Protein AF-A0A1M7L8F3-F1 (afdb_monomer_lite)

Sequence (148 aa):
MEQETIFEDIPVSPLRRHEVLPLMAKIYAWASLALAIILIIGGMKMMLRNSGSIFTDVPLYLTVMVASITLVPATILLGMSVPVLLEMKYAVRIVLVIAVLYSVSAVVSFLFGMPPVAQLVFIAVYCPYWMKMRNLRYEWENEAVGRK

Organism: NCBI:txid1419482

Structure (mmCIF, N/CA/C/O backbone):
data_AF-A0A1M7L8F3-F1
#
_entry.id   AF-A0A1M7L8F3-F1
#
loop_
_atom_site.group_PDB
_atom_site.id
_atom_site.type_symbol
_atom_site.label_atom_id
_atom_site.label_alt_id
_atom_site.label_comp_id
_atom_site.label_asym_id
_atom_site.label_entity_id
_atom_site.label_seq_id
_atom_site.pdbx_PDB_ins_code
_atom_site.Cartn_x
_atom_site.Cartn_y
_atom_site.Cartn_z
_atom_site.occupancy
_atom_site.B_iso_or_equiv
_atom_site.auth_seq_id
_atom_site.auth_comp_id
_atom_site.auth_asym_id
_atom_site.auth_atom_id
_atom_site.pdbx_PDB_model_num
ATOM 1 N N . MET A 1 1 ? -40.438 0.026 0.649 1.00 36.62 1 MET A N 1
ATOM 2 C CA . MET A 1 1 ? -39.912 -0.180 2.012 1.00 36.62 1 MET A CA 1
ATOM 3 C C . MET A 1 1 ? -38.415 0.012 1.922 1.00 36.62 1 MET A C 1
ATOM 5 O O . MET A 1 1 ? -37.707 -0.909 1.539 1.00 36.62 1 MET A O 1
ATOM 9 N N . GLU A 1 2 ? -37.976 1.250 2.119 1.00 36.88 2 GLU A N 1
ATOM 10 C CA . GLU A 1 2 ? -36.561 1.604 2.169 1.00 36.88 2 GLU A CA 1
ATOM 11 C C . GLU A 1 2 ? -36.039 1.215 3.548 1.00 36.88 2 GLU A C 1
ATOM 13 O O . GLU A 1 2 ? -36.642 1.528 4.573 1.00 36.88 2 GLU A O 1
ATOM 18 N N . GLN A 1 3 ? -34.973 0.428 3.564 1.00 37.19 3 GLN A N 1
ATOM 19 C CA . GLN A 1 3 ? -34.335 -0.025 4.784 1.00 37.19 3 GLN A CA 1
ATOM 20 C C . GLN A 1 3 ? -33.450 1.129 5.264 1.00 37.19 3 GLN A C 1
ATOM 22 O O . GLN A 1 3 ? -32.322 1.270 4.798 1.00 37.19 3 GLN A O 1
ATOM 27 N N . GLU A 1 4 ? -33.991 1.988 6.132 1.00 38.44 4 GLU A N 1
ATOM 28 C CA . GLU A 1 4 ? -33.232 3.043 6.809 1.00 38.44 4 GLU A CA 1
ATOM 29 C C . GLU A 1 4 ? -32.016 2.407 7.490 1.00 38.44 4 GLU A C 1
ATOM 31 O O . GLU A 1 4 ? -32.112 1.655 8.467 1.00 38.44 4 GLU A O 1
ATOM 36 N N . THR A 1 5 ? -30.838 2.648 6.923 1.00 45.38 5 THR A N 1
ATOM 37 C CA . THR A 1 5 ? -29.590 2.203 7.515 1.00 45.38 5 THR A CA 1
ATOM 38 C C . THR A 1 5 ? -29.358 3.025 8.773 1.00 45.38 5 THR A C 1
ATOM 40 O O . THR A 1 5 ? -28.984 4.189 8.699 1.00 45.38 5 THR A O 1
ATOM 43 N N . ILE A 1 6 ? -29.508 2.373 9.924 1.00 42.00 6 ILE A N 1
ATOM 44 C CA . ILE A 1 6 ? -29.228 2.809 11.311 1.00 42.00 6 ILE A CA 1
ATOM 45 C C . ILE A 1 6 ? -27.778 3.327 11.533 1.00 42.00 6 ILE A C 1
ATOM 47 O O . ILE A 1 6 ? -27.306 3.455 12.659 1.00 42.00 6 ILE A O 1
ATOM 51 N N . PHE A 1 7 ? -27.029 3.578 10.458 1.00 45.78 7 PHE A N 1
ATOM 52 C CA . PHE A 1 7 ? -25.617 3.944 10.426 1.00 45.78 7 PHE A CA 1
ATOM 53 C C . PHE A 1 7 ? -25.367 5.422 10.081 1.00 45.78 7 PHE A C 1
ATOM 55 O O . PHE A 1 7 ? -24.200 5.827 10.037 1.00 45.78 7 PHE A O 1
ATOM 62 N N . GLU A 1 8 ? -26.409 6.224 9.833 1.00 43.16 8 GLU A N 1
ATOM 63 C CA . GLU A 1 8 ? -26.239 7.649 9.504 1.00 43.16 8 GLU A CA 1
ATOM 64 C C . GLU A 1 8 ? -26.204 8.584 10.726 1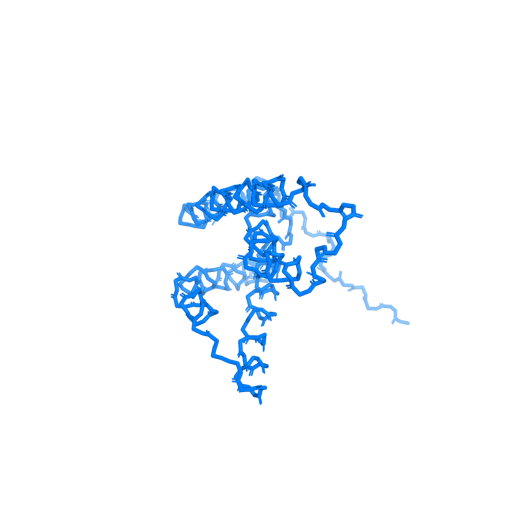.00 43.16 8 GLU A C 1
ATOM 66 O O . GLU A 1 8 ? -25.409 9.522 10.708 1.00 43.16 8 GLU A O 1
ATOM 71 N N . ASP A 1 9 ? -26.874 8.263 11.840 1.00 39.91 9 ASP A N 1
ATOM 72 C CA . ASP A 1 9 ? -27.134 9.253 12.908 1.00 39.91 9 ASP A CA 1
ATOM 73 C C . ASP A 1 9 ? -26.483 8.999 14.276 1.00 39.91 9 ASP A C 1
ATOM 75 O O . ASP A 1 9 ? -26.951 9.486 15.305 1.00 39.91 9 ASP A O 1
ATOM 79 N N . ILE A 1 10 ? -25.342 8.307 14.329 1.00 46.91 10 ILE A N 1
ATOM 80 C CA . ILE A 1 10 ? -24.470 8.431 15.508 1.00 46.91 10 ILE A CA 1
ATOM 81 C C . ILE A 1 10 ? -23.265 9.274 15.100 1.00 46.91 10 ILE A C 1
ATOM 83 O O . ILE A 1 10 ? -22.338 8.745 14.471 1.00 46.91 10 ILE A O 1
ATOM 87 N N . PRO A 1 11 ? -23.230 10.577 15.447 1.00 42.69 11 PRO A N 1
ATOM 88 C CA . PRO A 1 11 ? -22.033 11.381 15.301 1.00 42.69 11 PRO A CA 1
ATOM 89 C C . PRO A 1 11 ? -21.010 10.865 16.315 1.00 42.69 11 PRO A C 1
ATOM 91 O O . PRO A 1 11 ? -20.847 11.398 17.409 1.00 42.69 11 PRO A O 1
ATOM 94 N N . VAL A 1 12 ? -20.307 9.785 15.963 1.00 50.72 12 VAL A N 1
ATOM 95 C CA . VAL A 1 12 ? -19.070 9.399 16.637 1.00 50.72 12 VAL A CA 1
ATOM 96 C C . VAL A 1 12 ? -18.127 10.560 16.380 1.00 50.72 12 VAL A C 1
ATOM 98 O O . VAL A 1 12 ? -17.605 10.683 15.263 1.00 50.72 12 VAL A O 1
ATOM 101 N N . SER A 1 13 ? -18.021 11.442 17.374 1.00 45.78 13 SER A N 1
ATOM 102 C CA . SER A 1 13 ? -17.322 12.713 17.261 1.00 45.78 13 SER A CA 1
ATOM 103 C C . SER A 1 13 ? -15.936 12.479 16.650 1.00 45.78 13 SER A C 1
ATOM 105 O O . SER A 1 13 ? -15.247 11.527 17.034 1.00 45.78 13 SER A O 1
ATOM 107 N N . PRO A 1 14 ? -15.516 13.296 15.669 1.00 49.97 14 PRO A N 1
ATOM 108 C CA . PRO A 1 14 ? -14.212 13.142 15.023 1.00 49.97 14 PRO A CA 1
ATOM 109 C C . PRO A 1 14 ? -13.061 13.121 16.048 1.00 49.97 14 PRO A C 1
ATOM 111 O O . PRO A 1 14 ? -12.120 12.347 15.892 1.00 49.97 14 PRO A O 1
ATOM 114 N N . LEU A 1 15 ? -13.215 13.844 17.167 1.00 42.25 15 LEU A N 1
ATOM 115 C CA . LEU A 1 15 ? -12.297 13.852 18.312 1.00 42.25 15 LEU A CA 1
ATOM 116 C C . LEU A 1 15 ? -12.017 12.465 18.920 1.00 42.25 15 LEU A C 1
ATOM 118 O O . LEU A 1 15 ? -10.870 12.181 19.251 1.00 42.25 15 LEU A O 1
ATOM 122 N N . ARG A 1 16 ? -13.010 11.567 19.022 1.00 52.56 16 ARG A N 1
ATOM 123 C CA . ARG A 1 16 ? -12.794 10.230 19.613 1.00 52.56 16 ARG A CA 1
ATOM 124 C C . ARG A 1 16 ? -12.018 9.296 18.678 1.00 52.56 16 ARG A C 1
ATOM 126 O O . ARG A 1 16 ? -11.441 8.323 19.138 1.00 52.56 16 ARG A O 1
ATOM 133 N N . ARG A 1 17 ? -11.978 9.563 17.367 1.00 55.50 17 ARG A N 1
ATOM 134 C CA . ARG A 1 17 ? -11.237 8.726 16.399 1.00 55.50 17 ARG A CA 1
ATOM 135 C C . ARG A 1 17 ? -9.743 9.051 16.374 1.00 55.50 17 ARG A C 1
ATOM 137 O O . ARG A 1 17 ? -8.942 8.138 16.182 1.00 55.50 17 ARG A O 1
ATOM 144 N N . HIS A 1 18 ? -9.384 10.311 16.636 1.00 47.25 18 HIS A N 1
ATOM 145 C CA . HIS A 1 18 ? -7.999 10.792 16.722 1.00 47.25 18 HIS A CA 1
ATOM 146 C C . HIS A 1 18 ? -7.202 10.111 17.855 1.00 47.25 18 HIS A C 1
ATOM 148 O O . HIS A 1 18 ? -6.021 9.793 17.685 1.00 47.25 18 HIS A O 1
ATOM 154 N N . GLU A 1 19 ? -7.848 9.852 18.999 1.00 51.28 19 GLU A N 1
ATOM 155 C CA . GLU A 1 19 ? -7.224 9.219 20.174 1.00 51.28 19 GLU A CA 1
ATOM 156 C C . GLU A 1 19 ? -7.087 7.697 20.053 1.00 51.28 19 GLU A C 1
ATOM 158 O O . GLU A 1 19 ? -6.180 7.109 20.638 1.00 51.28 19 GLU A O 1
ATOM 163 N N . VAL A 1 20 ? -7.960 7.050 19.277 1.00 56.19 20 VAL A N 1
ATOM 164 C CA . VAL A 1 20 ? -8.018 5.580 19.215 1.00 56.19 20 VAL A CA 1
ATOM 165 C C . VAL A 1 20 ? -7.132 5.022 18.101 1.00 56.19 20 VAL A C 1
ATOM 167 O O . VAL A 1 20 ? -6.828 3.831 18.091 1.00 56.19 20 VAL A O 1
ATOM 170 N N . LEU A 1 21 ? -6.671 5.856 17.161 1.00 67.75 21 LEU A N 1
ATOM 171 C CA . LEU A 1 21 ? -5.816 5.387 16.076 1.00 67.75 21 LEU A CA 1
ATOM 172 C C . LEU A 1 21 ? -4.414 5.066 16.631 1.00 67.75 21 LEU A C 1
ATOM 174 O O . LEU A 1 21 ? -3.685 5.980 17.031 1.00 67.75 21 LEU A O 1
ATOM 178 N N . PRO A 1 22 ? -4.012 3.781 16.682 1.00 74.69 22 PRO A N 1
ATOM 179 C CA . PRO A 1 22 ? -2.837 3.369 17.433 1.00 74.69 22 PRO A CA 1
ATOM 180 C C . PRO A 1 22 ? -1.582 4.004 16.837 1.00 74.69 22 PRO A C 1
ATOM 182 O O . PRO A 1 22 ? -1.437 4.058 15.615 1.00 74.69 22 PRO A O 1
ATOM 185 N N . LEU A 1 23 ? -0.637 4.410 17.692 1.00 80.38 23 LEU A N 1
ATOM 186 C CA . LEU A 1 23 ? 0.641 5.017 17.285 1.00 80.38 23 LEU A CA 1
ATOM 187 C C . LEU A 1 23 ? 1.322 4.224 16.156 1.00 80.38 23 LEU A C 1
ATOM 189 O O . LEU A 1 23 ? 1.800 4.803 15.185 1.00 80.38 23 LEU A O 1
ATOM 193 N N . MET A 1 24 ? 1.284 2.889 16.234 1.00 76.00 24 MET A N 1
ATOM 194 C CA . MET A 1 24 ? 1.786 2.023 15.167 1.00 76.00 24 MET A CA 1
ATOM 195 C C . MET A 1 24 ? 1.141 2.300 13.807 1.00 76.00 24 MET A C 1
ATOM 197 O O . MET A 1 24 ? 1.860 2.407 12.823 1.00 76.00 24 MET A O 1
ATOM 201 N N . ALA A 1 25 ? -0.181 2.456 13.723 1.00 81.62 25 ALA A N 1
ATOM 202 C CA . ALA A 1 25 ? -0.837 2.727 12.447 1.00 81.62 25 ALA A CA 1
ATOM 203 C C . ALA A 1 25 ? -0.416 4.084 11.859 1.00 81.62 25 ALA A C 1
ATOM 205 O O . ALA A 1 25 ? -0.235 4.182 10.646 1.00 81.62 25 ALA A O 1
ATOM 206 N N . LYS A 1 26 ? -0.174 5.092 12.711 1.00 84.06 26 LYS A N 1
ATOM 207 C CA . LYS A 1 26 ? 0.381 6.389 12.288 1.00 84.06 26 LYS A CA 1
ATOM 208 C C . LYS A 1 26 ? 1.820 6.241 11.773 1.00 84.06 26 LYS A C 1
ATOM 210 O O . LYS A 1 26 ? 2.135 6.788 10.721 1.00 84.06 26 LYS A O 1
ATOM 215 N N . ILE A 1 27 ? 2.666 5.455 12.448 1.00 88.75 27 ILE A N 1
ATOM 216 C CA . ILE A 1 27 ? 4.044 5.165 12.002 1.00 88.75 27 ILE A CA 1
ATOM 217 C C . ILE A 1 27 ? 4.040 4.480 10.632 1.00 88.75 27 ILE A C 1
ATOM 219 O O . ILE A 1 27 ? 4.741 4.928 9.727 1.00 88.75 27 ILE A O 1
ATOM 223 N N . TYR A 1 28 ? 3.225 3.436 10.451 1.00 88.19 28 TYR A N 1
ATOM 224 C CA . TYR A 1 28 ? 3.099 2.748 9.163 1.00 88.19 28 TYR A CA 1
ATOM 225 C C . TYR A 1 28 ? 2.600 3.690 8.065 1.00 88.19 28 TYR A C 1
ATOM 227 O O . TYR A 1 28 ? 3.132 3.653 6.958 1.00 88.19 28 TYR A O 1
ATOM 235 N N . ALA A 1 29 ? 1.632 4.562 8.356 1.00 88.31 29 ALA A N 1
ATOM 236 C CA . ALA A 1 29 ? 1.128 5.527 7.383 1.00 88.31 29 ALA A CA 1
ATOM 237 C C . ALA A 1 29 ? 2.205 6.548 6.971 1.00 88.31 29 ALA A C 1
ATOM 239 O O . ALA A 1 29 ? 2.405 6.766 5.777 1.00 88.31 29 ALA A O 1
ATOM 240 N N . TRP A 1 30 ? 2.959 7.105 7.923 1.00 92.25 30 TRP A N 1
ATOM 241 C CA . TRP A 1 30 ? 4.081 8.004 7.628 1.00 92.25 30 TRP A CA 1
ATOM 242 C C . TRP A 1 30 ? 5.199 7.315 6.841 1.00 92.25 30 TRP A C 1
ATOM 244 O O . TRP A 1 30 ? 5.678 7.867 5.852 1.00 92.25 30 TRP A O 1
ATOM 254 N N . ALA A 1 31 ? 5.584 6.095 7.228 1.00 91.06 31 ALA A N 1
ATOM 255 C CA . ALA A 1 31 ? 6.589 5.313 6.510 1.00 91.06 31 ALA A CA 1
ATOM 256 C C . ALA A 1 31 ? 6.139 4.991 5.075 1.00 91.06 31 ALA A C 1
ATOM 258 O O . ALA A 1 31 ? 6.911 5.143 4.129 1.00 91.06 31 ALA A O 1
ATOM 259 N N . SER A 1 32 ? 4.867 4.618 4.903 1.00 90.56 32 SER A N 1
ATOM 260 C CA . SER A 1 32 ? 4.260 4.355 3.594 1.00 90.56 32 SER A CA 1
ATOM 261 C C . SER A 1 32 ? 4.235 5.605 2.720 1.00 90.56 32 SER A C 1
ATOM 263 O O . SER A 1 32 ? 4.544 5.530 1.535 1.00 90.56 32 SER A O 1
ATOM 265 N N . LEU A 1 33 ? 3.898 6.762 3.300 1.00 93.00 33 LEU A N 1
ATOM 266 C CA . LEU A 1 33 ? 3.908 8.047 2.606 1.00 93.00 33 LEU A CA 1
ATOM 267 C C . LEU A 1 33 ? 5.324 8.417 2.149 1.00 93.00 33 LEU A C 1
ATOM 269 O O . LEU A 1 33 ? 5.519 8.755 0.984 1.00 93.00 33 LEU A O 1
ATOM 273 N N . ALA A 1 34 ? 6.314 8.309 3.038 1.00 93.38 34 ALA A N 1
ATOM 274 C CA . ALA A 1 34 ? 7.710 8.583 2.708 1.00 93.38 34 ALA A CA 1
ATOM 275 C C . ALA A 1 34 ? 8.204 7.676 1.571 1.00 93.38 34 ALA A C 1
ATOM 277 O O . ALA A 1 34 ? 8.782 8.159 0.596 1.00 93.38 34 ALA A O 1
ATOM 278 N N . LEU A 1 35 ? 7.912 6.374 1.649 1.00 92.12 35 LEU A N 1
ATOM 279 C CA . LEU A 1 35 ? 8.267 5.420 0.603 1.00 92.12 35 LEU A CA 1
ATOM 280 C C . LEU A 1 35 ? 7.557 5.731 -0.723 1.00 92.12 35 LEU A C 1
ATOM 282 O O . LEU A 1 35 ? 8.194 5.698 -1.773 1.00 92.12 35 LEU A O 1
ATOM 286 N N . ALA A 1 36 ? 6.272 6.093 -0.693 1.00 92.62 36 ALA A N 1
ATOM 287 C CA . ALA A 1 36 ? 5.531 6.479 -1.891 1.00 92.62 36 ALA A CA 1
ATOM 288 C C . ALA A 1 36 ? 6.134 7.714 -2.571 1.00 92.62 36 ALA A C 1
ATOM 290 O O . ALA A 1 36 ? 6.290 7.726 -3.789 1.00 92.62 36 ALA A O 1
ATOM 291 N N . ILE A 1 37 ? 6.523 8.729 -1.794 1.00 93.25 37 ILE A N 1
ATOM 292 C CA . ILE A 1 37 ? 7.184 9.933 -2.313 1.00 93.25 37 ILE A CA 1
ATOM 293 C C . ILE A 1 37 ? 8.512 9.563 -2.982 1.00 93.25 37 ILE A C 1
ATOM 295 O O . ILE A 1 37 ? 8.779 10.010 -4.097 1.00 93.25 37 ILE A O 1
ATOM 299 N N . ILE A 1 38 ? 9.321 8.705 -2.349 1.00 92.81 38 ILE A N 1
ATOM 300 C CA . ILE A 1 38 ? 10.582 8.217 -2.928 1.00 92.81 38 ILE A CA 1
ATOM 301 C C . ILE A 1 38 ? 10.329 7.500 -4.259 1.00 92.81 38 ILE A C 1
ATOM 303 O O . ILE A 1 38 ? 11.024 7.770 -5.238 1.00 92.81 38 ILE A O 1
ATOM 307 N N . LEU A 1 39 ? 9.322 6.625 -4.320 1.00 90.38 39 LEU A N 1
ATOM 308 C CA . LEU A 1 39 ? 8.967 5.890 -5.535 1.00 90.38 39 LEU A CA 1
ATOM 309 C C . LEU A 1 39 ? 8.456 6.808 -6.649 1.00 90.38 39 LEU A C 1
ATOM 311 O O . LEU A 1 39 ? 8.842 6.621 -7.800 1.00 90.38 39 LEU A O 1
ATOM 315 N N . ILE A 1 40 ? 7.646 7.820 -6.327 1.00 90.06 40 ILE A N 1
ATOM 316 C CA . ILE A 1 40 ? 7.152 8.804 -7.304 1.00 90.06 40 ILE A CA 1
ATOM 317 C C . ILE A 1 40 ? 8.312 9.622 -7.860 1.00 90.06 40 ILE A C 1
ATOM 319 O O . ILE A 1 40 ? 8.462 9.721 -9.076 1.00 90.06 40 ILE A O 1
ATOM 323 N N . ILE A 1 41 ? 9.167 10.168 -6.991 1.00 90.81 41 ILE A N 1
ATOM 324 C CA . ILE A 1 41 ? 10.332 10.954 -7.415 1.00 90.81 41 ILE A CA 1
ATOM 325 C C . ILE A 1 41 ? 11.285 10.083 -8.243 1.00 90.81 41 ILE A C 1
ATOM 327 O O . ILE A 1 41 ? 11.776 10.523 -9.281 1.00 90.81 41 ILE A O 1
ATOM 331 N N . GLY A 1 42 ? 11.537 8.844 -7.812 1.00 87.25 42 GLY A N 1
ATOM 332 C CA . GLY A 1 42 ? 12.368 7.882 -8.535 1.00 87.25 42 GLY A CA 1
ATOM 333 C C . GLY A 1 42 ? 11.801 7.540 -9.914 1.00 87.25 42 GLY A C 1
ATOM 334 O O . GLY A 1 42 ? 12.519 7.634 -10.910 1.00 87.25 42 GLY A O 1
ATOM 335 N N . GLY A 1 43 ? 10.505 7.226 -9.987 1.00 85.19 43 GLY A N 1
ATOM 336 C CA . GLY A 1 43 ? 9.793 6.940 -11.232 1.00 85.19 43 GLY A CA 1
ATOM 337 C C . GLY A 1 43 ? 9.802 8.127 -12.192 1.00 85.19 43 GLY A C 1
ATOM 338 O O . GLY A 1 43 ? 10.188 7.974 -13.350 1.00 85.19 43 GLY A O 1
ATOM 339 N N . MET A 1 44 ? 9.492 9.332 -11.703 1.00 84.12 44 MET A N 1
ATOM 340 C CA . MET A 1 44 ? 9.559 10.561 -12.499 1.00 84.12 44 MET A CA 1
ATOM 341 C C . MET A 1 44 ? 10.971 10.826 -13.024 1.00 84.12 44 MET A C 1
ATOM 343 O O . MET A 1 44 ? 11.134 11.128 -14.203 1.00 84.12 44 MET A O 1
ATOM 347 N N . LYS A 1 45 ? 12.012 10.663 -12.195 1.00 85.31 45 LYS A N 1
ATOM 348 C CA . LYS A 1 45 ? 13.408 10.817 -12.635 1.00 85.31 45 LYS A CA 1
ATOM 349 C C . LYS A 1 45 ? 13.790 9.804 -13.712 1.00 85.31 45 LYS A C 1
ATOM 351 O O . LYS A 1 45 ? 14.478 10.174 -14.658 1.00 85.31 45 LYS A O 1
ATOM 356 N N . MET A 1 46 ? 13.356 8.548 -13.594 1.00 81.25 46 MET A N 1
ATOM 357 C CA . MET A 1 46 ? 13.597 7.535 -14.627 1.00 81.25 46 MET A CA 1
ATOM 358 C C . MET A 1 46 ? 12.883 7.881 -15.936 1.00 81.25 46 MET A C 1
ATOM 360 O O . MET A 1 46 ? 13.495 7.786 -16.998 1.00 81.25 46 MET A O 1
ATOM 364 N N . MET A 1 47 ? 11.630 8.337 -15.869 1.00 77.31 47 MET A N 1
ATOM 365 C CA . MET A 1 47 ? 10.877 8.773 -17.048 1.00 77.31 47 MET A CA 1
ATOM 366 C C . MET A 1 47 ? 11.521 9.989 -17.725 1.00 77.31 47 MET A C 1
ATOM 368 O O . MET A 1 47 ? 11.691 9.976 -18.938 1.00 77.31 47 MET A O 1
ATOM 372 N N . LEU A 1 48 ? 11.947 10.995 -16.955 1.00 78.69 48 LEU A N 1
ATOM 373 C CA . LEU A 1 48 ? 12.630 12.193 -17.464 1.00 78.69 48 LEU A CA 1
ATOM 374 C C . LEU A 1 48 ? 14.032 11.892 -18.014 1.00 78.69 48 LEU A C 1
ATOM 376 O O . LEU A 1 48 ? 14.449 12.450 -19.020 1.00 78.69 48 LEU A O 1
ATOM 380 N N . ARG A 1 49 ? 14.791 10.981 -17.398 1.00 77.62 49 ARG A N 1
ATOM 381 C CA . ARG A 1 49 ? 16.098 10.577 -17.940 1.00 77.62 49 ARG A CA 1
ATOM 382 C C . ARG A 1 49 ? 15.951 9.897 -19.299 1.00 77.62 49 ARG A C 1
ATOM 384 O O . ARG A 1 49 ? 16.756 10.130 -20.194 1.00 77.62 49 ARG A O 1
ATOM 391 N N . ASN A 1 50 ? 14.909 9.090 -19.447 1.00 69.81 50 ASN A N 1
ATOM 392 C CA . ASN A 1 50 ? 1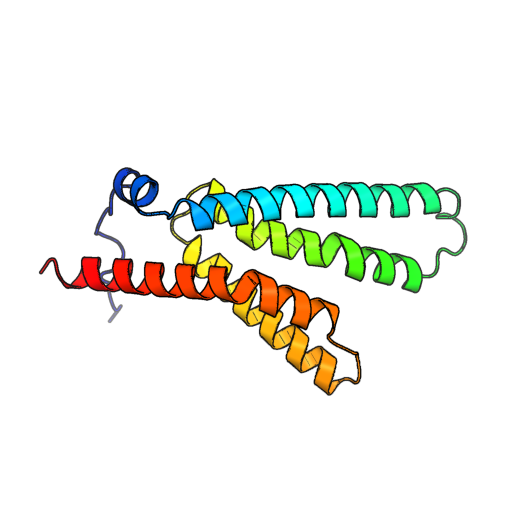4.590 8.421 -20.699 1.00 69.81 50 ASN A CA 1
ATOM 393 C C . ASN A 1 50 ? 13.781 9.324 -21.649 1.00 69.81 50 ASN A C 1
ATOM 395 O O . ASN A 1 50 ? 13.482 8.910 -22.765 1.00 69.81 50 ASN A O 1
ATOM 399 N N . SER A 1 51 ? 13.461 10.568 -21.250 1.00 62.25 51 SER A N 1
ATOM 400 C CA . SER A 1 51 ? 12.682 11.495 -22.075 1.00 62.25 51 SER A CA 1
ATOM 401 C C . SER A 1 51 ? 13.443 12.154 -23.207 1.00 62.25 51 SER A C 1
ATOM 403 O O . SER A 1 51 ? 12.823 12.601 -24.168 1.00 62.25 51 SER A O 1
ATOM 405 N N . GLY A 1 52 ? 14.775 12.146 -23.145 1.00 58.31 52 GLY A N 1
ATOM 406 C CA . GLY A 1 52 ? 15.624 12.613 -24.242 1.00 58.31 52 GLY A CA 1
ATOM 407 C C . GLY A 1 52 ? 15.453 11.817 -25.543 1.00 58.31 52 GLY A C 1
ATOM 408 O O . GLY A 1 52 ? 15.819 12.321 -26.597 1.00 58.31 52 GLY A O 1
ATOM 409 N N . SER A 1 53 ? 14.857 10.618 -25.489 1.00 54.00 53 SER A N 1
ATOM 410 C CA . SER A 1 53 ? 14.528 9.797 -26.661 1.00 54.00 53 SER A CA 1
ATOM 411 C C . SER A 1 53 ? 13.017 9.664 -26.922 1.00 54.00 53 SER A C 1
ATOM 413 O O . SER A 1 53 ? 12.629 8.886 -27.781 1.00 54.00 53 SER A O 1
ATOM 415 N N . ILE A 1 54 ? 12.134 10.384 -26.210 1.00 51.53 54 ILE A N 1
ATOM 416 C CA . ILE A 1 54 ? 10.667 10.154 -26.260 1.00 51.53 54 ILE A CA 1
ATOM 417 C C . ILE A 1 54 ? 10.010 10.486 -27.607 1.00 51.53 54 ILE A C 1
ATOM 419 O O . ILE A 1 54 ? 8.950 9.939 -27.900 1.00 51.53 54 ILE A O 1
ATOM 423 N N . PHE A 1 55 ? 10.633 11.295 -28.466 1.00 52.09 55 PHE A N 1
ATOM 424 C CA . PHE A 1 55 ? 10.110 11.528 -29.821 1.00 52.09 55 PHE A CA 1
ATOM 425 C C . PHE A 1 55 ? 10.551 10.475 -30.851 1.00 52.09 55 PHE A C 1
ATOM 427 O O . PHE A 1 55 ? 10.139 10.546 -32.005 1.00 52.09 55 PHE A O 1
ATOM 434 N N . THR A 1 56 ? 11.337 9.478 -30.439 1.00 54.25 56 THR A N 1
ATOM 435 C CA . THR A 1 56 ? 11.813 8.378 -31.288 1.00 54.25 56 THR A CA 1
ATOM 436 C C . THR A 1 56 ? 11.819 7.079 -30.482 1.00 54.25 56 THR A C 1
ATOM 438 O O . THR A 1 56 ? 12.734 6.822 -29.705 1.00 54.25 56 THR A O 1
ATOM 441 N N . ASP A 1 57 ? 10.781 6.265 -30.666 1.00 58.22 57 ASP A N 1
ATOM 442 C CA . ASP A 1 57 ? 10.769 4.840 -30.317 1.00 58.22 57 ASP A CA 1
ATOM 443 C C . ASP A 1 57 ? 11.084 4.468 -28.857 1.00 58.22 57 ASP A C 1
ATOM 445 O O . ASP A 1 57 ? 11.773 3.478 -28.605 1.00 58.22 57 ASP A O 1
ATOM 449 N N . VAL A 1 58 ? 10.556 5.184 -27.853 1.00 57.59 58 VAL A N 1
ATOM 450 C CA . VAL A 1 58 ? 10.522 4.586 -26.503 1.00 57.59 58 VAL A CA 1
ATOM 451 C C . VAL A 1 58 ? 9.529 3.422 -26.547 1.00 57.59 58 VAL A C 1
ATOM 453 O O . VAL A 1 58 ? 8.332 3.660 -26.739 1.00 57.59 58 VAL A O 1
ATOM 456 N N . PRO A 1 59 ? 9.976 2.161 -26.376 1.00 67.50 59 PRO A N 1
ATOM 457 C CA . PRO A 1 59 ? 9.076 1.030 -26.478 1.00 67.50 59 PRO A CA 1
ATOM 458 C C . PRO A 1 59 ? 8.042 1.157 -25.363 1.00 67.50 59 PRO A C 1
ATOM 460 O O . PRO A 1 59 ? 8.413 1.287 -24.196 1.00 67.50 59 PRO A O 1
ATOM 463 N N . LEU A 1 60 ? 6.752 1.083 -25.707 1.00 69.31 60 LEU A N 1
ATOM 464 C CA . LEU A 1 60 ? 5.622 1.057 -24.766 1.00 69.31 60 LEU A CA 1
ATOM 465 C C . LEU A 1 60 ? 5.907 0.156 -23.549 1.00 69.31 60 LEU A C 1
ATOM 467 O O . LEU A 1 60 ? 5.575 0.497 -22.416 1.00 69.31 60 LEU A O 1
ATOM 471 N N . TYR A 1 61 ? 6.605 -0.954 -23.790 1.00 69.69 61 TYR A N 1
ATOM 472 C CA . TYR A 1 61 ? 7.107 -1.881 -22.783 1.00 69.69 61 TYR A CA 1
ATOM 473 C C . TYR A 1 61 ? 7.915 -1.215 -21.655 1.00 69.69 61 TYR A C 1
ATOM 475 O O . TYR A 1 61 ? 7.673 -1.502 -20.487 1.00 69.69 61 TYR A O 1
ATOM 483 N N . LEU A 1 62 ? 8.839 -0.302 -21.966 1.00 70.75 62 LEU A N 1
ATOM 484 C CA . LEU A 1 62 ? 9.698 0.349 -20.974 1.00 70.75 62 LEU A CA 1
ATOM 485 C C . LEU A 1 62 ? 8.898 1.315 -20.088 1.00 70.75 62 LEU A C 1
ATOM 487 O O . LEU A 1 62 ? 9.097 1.356 -18.875 1.00 70.75 62 LEU A O 1
ATOM 491 N N . THR A 1 63 ? 7.941 2.034 -20.678 1.00 71.88 63 THR A N 1
ATOM 492 C CA . THR A 1 63 ? 7.007 2.910 -19.954 1.00 71.88 63 THR A CA 1
ATOM 493 C C . THR A 1 63 ? 6.106 2.107 -19.018 1.00 71.88 63 THR A C 1
ATOM 495 O O . THR A 1 63 ? 5.962 2.461 -17.847 1.00 71.88 63 THR A O 1
ATOM 498 N N . VAL A 1 64 ? 5.546 0.995 -19.505 1.00 70.56 64 VAL A N 1
ATOM 499 C CA . VAL A 1 64 ? 4.719 0.076 -18.706 1.00 70.56 64 VAL A CA 1
ATOM 500 C C . VAL A 1 64 ? 5.541 -0.546 -17.576 1.00 70.56 64 VAL A C 1
ATOM 502 O O . VAL A 1 64 ? 5.079 -0.594 -16.437 1.00 70.56 64 VAL A O 1
ATOM 505 N N . MET A 1 65 ? 6.786 -0.940 -17.848 1.00 74.38 65 MET A N 1
ATOM 506 C CA . MET A 1 65 ? 7.689 -1.504 -16.848 1.00 74.38 65 MET A CA 1
ATOM 507 C C . MET A 1 65 ? 7.992 -0.487 -15.738 1.00 74.38 65 MET A C 1
ATOM 509 O O . MET A 1 65 ? 7.785 -0.788 -14.564 1.00 74.38 65 MET A O 1
ATOM 513 N N . VAL A 1 66 ? 8.385 0.745 -16.083 1.00 76.25 66 VAL A N 1
ATOM 514 C CA . VAL A 1 66 ? 8.650 1.803 -15.090 1.00 76.25 66 VAL A CA 1
ATOM 515 C C . VAL A 1 66 ? 7.396 2.117 -14.270 1.00 76.25 66 VAL A C 1
ATOM 517 O O . VAL A 1 66 ? 7.473 2.164 -13.041 1.00 76.25 66 VAL A O 1
ATOM 520 N N . ALA A 1 67 ? 6.234 2.265 -14.912 1.00 73.25 67 ALA A N 1
ATOM 521 C CA . ALA A 1 67 ? 4.972 2.524 -14.220 1.00 73.25 67 ALA A CA 1
ATOM 522 C C . ALA A 1 67 ? 4.581 1.385 -13.260 1.00 73.25 67 ALA A C 1
ATOM 524 O O . ALA A 1 67 ? 4.165 1.648 -12.131 1.00 73.25 67 ALA A O 1
ATOM 525 N N . SER A 1 68 ? 4.763 0.129 -13.674 1.00 72.88 68 SER A N 1
ATOM 526 C CA . SER A 1 68 ? 4.416 -1.050 -12.870 1.00 72.88 68 SER A CA 1
ATOM 527 C C . SER A 1 68 ? 5.306 -1.233 -11.634 1.00 72.88 68 SER A C 1
ATOM 529 O O . SER A 1 68 ? 4.825 -1.694 -10.603 1.00 72.88 68 SER A O 1
ATOM 531 N N . ILE A 1 69 ? 6.576 -0.818 -11.703 1.00 78.31 69 ILE A N 1
ATOM 532 C CA . ILE A 1 69 ? 7.544 -0.957 -10.602 1.00 78.31 69 ILE A CA 1
ATOM 533 C C . ILE A 1 69 ? 7.505 0.248 -9.648 1.00 78.31 69 ILE A C 1
ATOM 535 O O . ILE A 1 69 ? 7.816 0.107 -8.467 1.00 78.31 69 ILE A O 1
ATOM 539 N N . THR A 1 70 ? 7.128 1.436 -10.132 1.00 83.19 70 THR A N 1
ATOM 540 C CA . THR A 1 70 ? 7.215 2.678 -9.342 1.00 83.19 70 THR A CA 1
ATOM 541 C C . THR A 1 70 ? 5.848 3.265 -9.014 1.00 83.19 70 THR A C 1
ATOM 543 O O . THR A 1 70 ? 5.473 3.340 -7.844 1.00 83.19 70 THR A O 1
ATOM 546 N N . LEU A 1 71 ? 5.078 3.642 -10.035 1.00 82.44 71 LEU A N 1
ATOM 547 C CA . LEU A 1 71 ? 3.825 4.374 -9.869 1.00 82.44 71 LEU A CA 1
ATOM 548 C C . LEU A 1 71 ? 2.740 3.512 -9.228 1.00 82.44 71 LEU A C 1
ATOM 550 O O . LEU A 1 71 ? 2.112 3.961 -8.276 1.00 82.44 71 LEU A O 1
ATOM 554 N N . VAL A 1 72 ? 2.560 2.268 -9.683 1.00 83.69 72 VAL A N 1
ATOM 555 C CA . VAL A 1 72 ? 1.524 1.374 -9.138 1.00 83.69 72 VAL A CA 1
ATOM 556 C C . VAL A 1 72 ? 1.734 1.111 -7.635 1.00 83.69 72 VAL A C 1
ATOM 558 O O . VAL A 1 72 ? 0.804 1.366 -6.861 1.00 83.69 72 VAL A O 1
ATOM 561 N N . PRO A 1 73 ? 2.929 0.696 -7.161 1.00 84.56 73 PRO A N 1
ATOM 562 C CA . PRO A 1 73 ? 3.183 0.554 -5.728 1.00 84.56 73 PRO A CA 1
ATOM 563 C C . PRO A 1 73 ? 3.055 1.872 -4.957 1.00 84.56 73 PRO A C 1
ATOM 565 O O . PRO A 1 73 ? 2.539 1.874 -3.840 1.00 84.56 73 PRO A O 1
ATOM 568 N N . ALA A 1 74 ? 3.464 3.002 -5.545 1.00 87.44 74 ALA A N 1
ATOM 569 C CA . ALA A 1 74 ? 3.313 4.304 -4.904 1.00 87.44 74 ALA A CA 1
ATOM 570 C C . ALA A 1 74 ? 1.842 4.694 -4.707 1.00 87.44 74 ALA A C 1
ATOM 572 O O . ALA A 1 74 ? 1.478 5.172 -3.635 1.00 87.44 74 ALA A O 1
ATOM 573 N N . THR A 1 75 ? 0.975 4.450 -5.694 1.00 87.12 75 THR A N 1
ATOM 574 C CA . THR A 1 75 ? -0.468 4.705 -5.571 1.00 87.12 75 THR A CA 1
ATOM 575 C C . THR A 1 75 ? -1.094 3.846 -4.477 1.00 87.12 75 THR A C 1
ATOM 577 O O . THR A 1 75 ? -1.904 4.343 -3.698 1.00 87.12 75 THR A O 1
ATOM 580 N N . ILE A 1 76 ? -0.687 2.579 -4.368 1.00 88.12 76 ILE A N 1
ATOM 581 C CA . ILE A 1 76 ? -1.143 1.672 -3.305 1.00 88.12 76 ILE A CA 1
ATOM 582 C C . ILE A 1 76 ? -0.726 2.203 -1.930 1.00 88.12 76 ILE A C 1
ATOM 584 O O . ILE A 1 76 ? -1.558 2.311 -1.030 1.00 88.12 76 ILE A O 1
ATOM 588 N N . LEU A 1 77 ? 0.542 2.588 -1.780 1.00 90.00 77 LEU A N 1
ATOM 589 C CA . LEU A 1 77 ? 1.072 3.147 -0.538 1.00 90.00 77 LEU A CA 1
ATOM 590 C C . LEU A 1 77 ? 0.382 4.460 -0.149 1.00 90.00 77 LEU A C 1
ATOM 592 O O . LEU A 1 77 ? 0.055 4.644 1.022 1.00 90.00 77 LEU A O 1
ATOM 596 N N . LEU A 1 78 ? 0.109 5.346 -1.113 1.00 90.19 78 LEU A N 1
ATOM 597 C CA . LEU A 1 78 ? -0.670 6.569 -0.889 1.00 90.19 78 LEU A CA 1
ATOM 598 C C . LEU A 1 78 ? -2.110 6.266 -0.478 1.00 90.19 78 LEU A C 1
ATOM 600 O O . LEU A 1 78 ? -2.622 6.874 0.458 1.00 90.19 78 LEU A O 1
ATOM 604 N N . GLY A 1 79 ? -2.754 5.306 -1.143 1.00 87.00 79 GLY A N 1
ATOM 605 C CA . GLY A 1 79 ? -4.113 4.886 -0.818 1.00 87.00 79 GLY A CA 1
ATOM 606 C C . GLY A 1 79 ? -4.235 4.303 0.591 1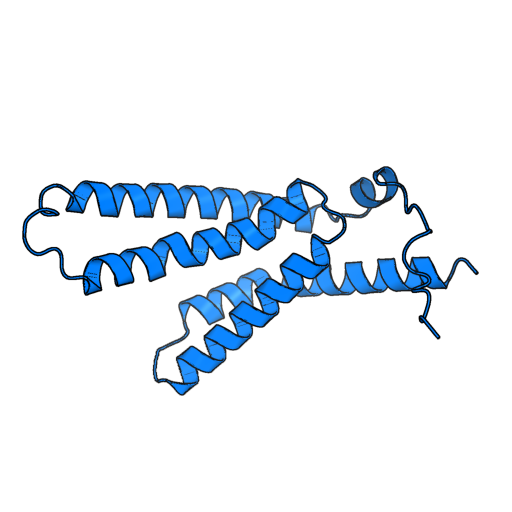.00 87.00 79 GLY A C 1
ATOM 607 O O . GLY A 1 79 ? -5.287 4.431 1.211 1.00 87.00 79 GLY A O 1
ATOM 608 N N . MET A 1 80 ? -3.166 3.706 1.126 1.00 87.56 80 MET A N 1
ATOM 609 C CA . MET A 1 80 ? -3.133 3.238 2.513 1.00 87.56 80 MET A CA 1
ATOM 610 C C . 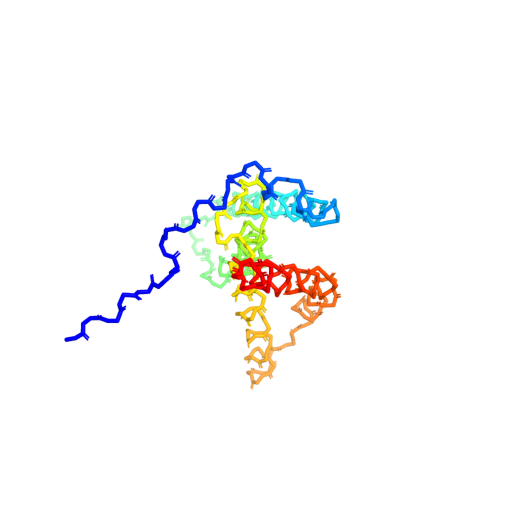MET A 1 80 ? -2.772 4.343 3.515 1.00 87.56 80 MET A C 1
ATOM 612 O O . MET A 1 80 ? -3.278 4.334 4.635 1.00 87.56 80 MET A O 1
ATOM 616 N N . SER A 1 81 ? -1.908 5.292 3.144 1.00 88.06 81 SER A N 1
ATOM 617 C CA . SER A 1 81 ? -1.377 6.294 4.073 1.00 88.06 81 SER A CA 1
ATOM 618 C C . SER A 1 81 ? -2.239 7.545 4.189 1.00 88.06 81 SER A C 1
ATOM 620 O O . SER A 1 81 ? -2.555 7.967 5.300 1.00 88.06 81 SER A O 1
ATOM 622 N N . VAL A 1 82 ? -2.653 8.130 3.064 1.00 88.06 82 VAL A N 1
ATOM 623 C CA . VAL A 1 82 ? -3.343 9.425 3.026 1.00 88.06 82 VAL A CA 1
ATOM 624 C C . VAL A 1 82 ? -4.669 9.387 3.787 1.00 88.06 82 VAL A C 1
ATOM 626 O O . VAL A 1 82 ? -4.866 10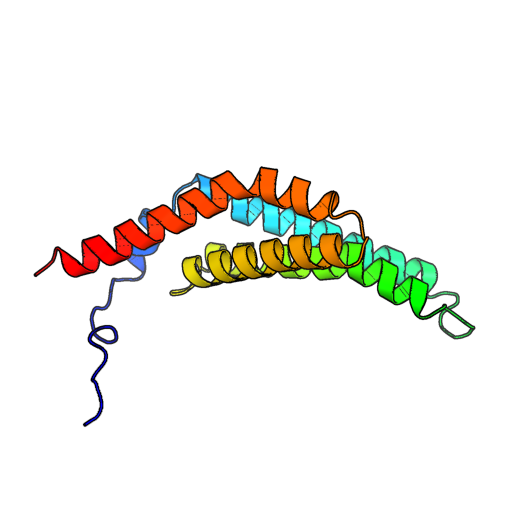.251 4.641 1.00 88.06 82 VAL A O 1
ATOM 629 N N . PRO A 1 83 ? -5.558 8.391 3.595 1.00 85.69 83 PRO A N 1
ATOM 630 C CA . PRO A 1 83 ? -6.816 8.352 4.337 1.00 85.69 83 PRO A CA 1
ATOM 631 C C . PRO A 1 83 ? -6.613 8.223 5.846 1.00 85.69 83 PRO A C 1
ATOM 633 O O . PRO A 1 83 ? -7.406 8.758 6.615 1.00 85.69 83 PRO A O 1
ATOM 636 N N . VAL A 1 84 ? -5.558 7.518 6.270 1.00 84.88 84 VAL A N 1
ATOM 637 C CA . VAL A 1 84 ? -5.228 7.311 7.686 1.00 84.88 84 VAL A CA 1
ATOM 638 C C . VAL A 1 84 ? -4.651 8.579 8.306 1.00 84.88 84 VAL A C 1
ATOM 640 O O . VAL A 1 84 ? -5.045 8.932 9.412 1.00 84.88 84 VAL A O 1
ATOM 643 N N . LEU A 1 85 ? -3.767 9.284 7.596 1.00 84.44 85 LEU A N 1
ATOM 644 C CA . LEU A 1 85 ? -3.178 10.546 8.057 1.00 84.44 85 LEU A CA 1
ATOM 645 C C . LEU A 1 85 ? -4.190 11.695 8.083 1.00 84.44 85 LEU A C 1
ATOM 647 O O . LEU A 1 85 ? -4.117 12.544 8.962 1.00 84.44 85 LEU A O 1
ATOM 651 N N . LEU A 1 86 ? -5.139 11.706 7.144 1.00 82.44 86 LEU A N 1
ATOM 652 C CA . LEU A 1 86 ? -6.258 12.654 7.116 1.00 82.44 86 LEU A CA 1
ATOM 653 C C . LEU A 1 86 ? -7.432 12.224 8.007 1.00 82.44 86 LEU A C 1
ATOM 655 O O . LEU A 1 86 ? -8.475 12.872 7.994 1.00 82.44 86 LEU A O 1
ATOM 659 N N . GLU A 1 87 ? -7.289 11.114 8.733 1.00 77.25 87 GLU A N 1
ATOM 660 C CA . GLU A 1 87 ? -8.288 10.592 9.671 1.00 77.25 87 GLU A CA 1
ATOM 661 C C . GLU A 1 87 ? -9.693 10.445 9.058 1.00 77.25 87 GLU A C 1
ATOM 663 O O . GLU A 1 87 ? -10.725 10.667 9.697 1.00 77.25 87 GLU A O 1
ATOM 668 N N . MET A 1 88 ? -9.752 10.044 7.784 1.00 77.75 88 MET A N 1
ATOM 669 C CA . MET A 1 88 ? -11.012 9.924 7.056 1.00 77.75 88 MET A CA 1
ATOM 670 C C . MET A 1 88 ? -11.937 8.893 7.718 1.00 77.75 88 MET A C 1
ATOM 672 O O . MET A 1 88 ? -11.502 7.819 8.140 1.00 77.75 88 MET A O 1
ATOM 676 N N . LYS A 1 89 ? -13.257 9.150 7.705 1.00 72.25 89 LYS A N 1
ATOM 677 C CA . LYS A 1 89 ? -14.291 8.251 8.270 1.00 72.25 89 LYS A CA 1
ATOM 678 C C . LYS A 1 89 ? -14.157 6.796 7.802 1.00 72.25 89 LYS A C 1
ATOM 680 O O . LYS A 1 89 ? -14.470 5.884 8.562 1.00 72.25 89 LYS A O 1
ATOM 685 N N . TYR A 1 90 ? -13.681 6.588 6.576 1.00 77.75 90 TYR A N 1
ATOM 686 C CA . TYR A 1 90 ? -13.539 5.273 5.953 1.00 77.75 90 TYR A CA 1
ATOM 687 C C . TYR A 1 90 ? -12.086 4.807 5.808 1.00 77.75 90 TYR A C 1
ATOM 689 O O . TYR A 1 90 ? -11.852 3.816 5.123 1.00 77.75 90 TYR A O 1
ATOM 697 N N . ALA A 1 91 ? -11.116 5.459 6.461 1.00 82.75 91 ALA A N 1
ATOM 698 C CA . ALA A 1 91 ? -9.690 5.155 6.316 1.00 82.75 91 ALA A CA 1
ATOM 699 C C . ALA A 1 91 ? -9.374 3.667 6.527 1.00 82.75 91 ALA A C 1
ATOM 701 O O . ALA A 1 91 ? -8.730 3.035 5.695 1.00 82.75 91 ALA A O 1
ATOM 702 N N . VAL A 1 92 ? -9.919 3.078 7.594 1.00 83.38 92 VAL A N 1
ATOM 703 C CA . VAL A 1 92 ? -9.726 1.657 7.911 1.00 83.38 92 VAL A CA 1
ATOM 704 C C . VAL A 1 92 ? -10.317 0.744 6.838 1.00 83.38 92 VAL A C 1
ATOM 706 O O . VAL A 1 92 ? -9.692 -0.240 6.451 1.00 83.38 92 VAL A O 1
ATOM 709 N N . ARG A 1 93 ? -11.504 1.079 6.315 1.00 84.94 93 ARG A N 1
ATOM 710 C CA . ARG A 1 93 ? -12.138 0.302 5.240 1.00 84.94 93 ARG A CA 1
ATOM 711 C C . ARG A 1 93 ? -11.326 0.388 3.953 1.00 84.94 93 ARG A C 1
ATOM 713 O O . ARG A 1 93 ? -11.108 -0.641 3.328 1.00 84.94 93 ARG A O 1
ATOM 720 N N . ILE A 1 94 ? -10.842 1.578 3.599 1.00 86.31 94 ILE A N 1
ATOM 721 C CA . ILE A 1 94 ? -10.005 1.796 2.414 1.00 86.31 94 ILE A CA 1
ATOM 722 C C . ILE A 1 94 ? -8.726 0.958 2.511 1.00 86.31 94 ILE A C 1
ATOM 724 O O . ILE A 1 94 ? -8.437 0.194 1.596 1.00 86.31 94 ILE A O 1
ATOM 728 N N . VAL A 1 95 ? -8.014 1.015 3.641 1.00 89.19 95 VAL A N 1
ATOM 729 C CA . VAL A 1 95 ? -6.795 0.218 3.863 1.00 89.19 95 VAL A CA 1
ATOM 730 C C . VAL A 1 95 ? -7.064 -1.278 3.696 1.00 89.19 95 VAL A C 1
ATOM 732 O O . VAL A 1 95 ? -6.303 -1.963 3.014 1.00 89.19 95 VAL A O 1
ATOM 735 N N . LEU A 1 96 ? -8.157 -1.789 4.272 1.00 88.69 96 LEU A N 1
ATOM 736 C CA . LEU A 1 96 ? -8.519 -3.203 4.157 1.00 88.69 96 LEU A CA 1
ATOM 737 C C . LEU A 1 96 ? -8.914 -3.595 2.727 1.00 88.69 96 LEU A C 1
ATOM 739 O O . LEU A 1 96 ? -8.522 -4.664 2.269 1.00 88.69 96 LEU A O 1
ATOM 743 N N . VAL A 1 97 ? -9.643 -2.742 2.002 1.00 91.50 97 VAL A N 1
ATOM 744 C CA . VAL A 1 97 ? -9.977 -2.982 0.589 1.00 91.50 97 VAL A CA 1
ATOM 745 C C . VAL A 1 97 ? -8.706 -3.053 -0.253 1.00 91.50 97 VAL A C 1
ATOM 747 O O . VAL A 1 97 ? -8.551 -3.984 -1.038 1.00 91.50 97 VAL A O 1
ATOM 750 N N . ILE A 1 98 ? -7.764 -2.129 -0.055 1.00 90.00 98 ILE A N 1
ATOM 751 C CA . ILE A 1 98 ? -6.492 -2.142 -0.784 1.00 90.00 98 ILE A CA 1
ATOM 752 C C . ILE A 1 98 ? -5.677 -3.393 -0.420 1.00 90.00 98 ILE A C 1
ATOM 754 O O 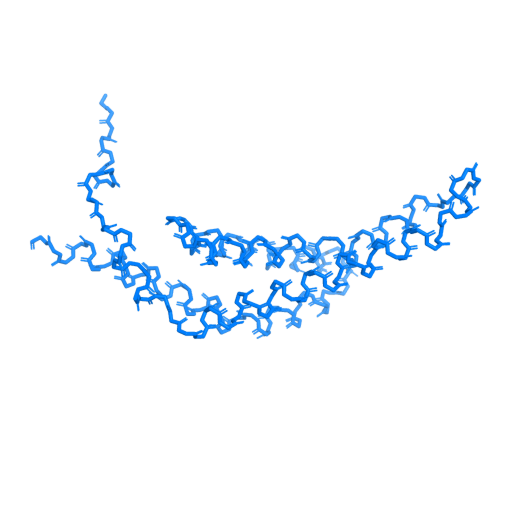. ILE A 1 98 ? -5.124 -4.028 -1.313 1.00 90.00 98 ILE A O 1
ATOM 758 N N . ALA A 1 99 ? -5.646 -3.801 0.853 1.00 89.19 99 ALA A N 1
ATOM 759 C CA . ALA A 1 99 ? -4.985 -5.036 1.283 1.00 89.19 99 ALA A CA 1
ATOM 760 C C . ALA A 1 99 ? -5.554 -6.282 0.580 1.00 89.19 99 ALA A C 1
ATOM 762 O O . ALA A 1 99 ? -4.798 -7.142 0.121 1.00 89.19 99 ALA A O 1
ATOM 763 N N . VAL A 1 100 ? -6.883 -6.362 0.449 1.00 91.25 100 VAL A N 1
ATOM 764 C CA . VAL A 1 100 ? -7.559 -7.444 -0.280 1.00 91.25 100 VAL A CA 1
ATOM 765 C C . VAL A 1 100 ? -7.216 -7.390 -1.766 1.00 91.25 100 VAL A C 1
ATOM 767 O O . VAL A 1 100 ? -6.775 -8.397 -2.311 1.00 91.25 100 VAL A O 1
ATOM 770 N N . LEU A 1 101 ? -7.348 -6.228 -2.415 1.00 90.00 101 LEU A N 1
ATOM 771 C CA . LEU A 1 101 ? -7.023 -6.065 -3.838 1.00 90.00 101 LEU A CA 1
ATOM 772 C C . LEU A 1 101 ? -5.569 -6.446 -4.138 1.00 90.00 101 LEU A C 1
ATOM 774 O O . LEU A 1 101 ? -5.292 -7.101 -5.141 1.00 90.00 101 LEU A O 1
ATOM 778 N N . TYR A 1 102 ? -4.648 -6.083 -3.249 1.00 88.38 102 TYR A N 1
ATOM 779 C CA . TYR A 1 102 ? -3.234 -6.402 -3.389 1.00 88.38 102 TYR A CA 1
ATOM 780 C C . TYR A 1 102 ? -2.935 -7.892 -3.170 1.00 88.38 102 TYR A C 1
ATOM 782 O O . TYR A 1 102 ? -2.125 -8.486 -3.876 1.00 88.38 102 TYR A O 1
ATOM 790 N N . SER A 1 103 ? -3.630 -8.530 -2.230 1.00 89.56 103 SER A N 1
ATOM 791 C CA . SER A 1 103 ? -3.521 -9.979 -2.021 1.00 89.56 103 SER A CA 1
ATOM 792 C C . SER A 1 103 ? -4.078 -10.757 -3.218 1.00 89.56 103 SER A C 1
ATOM 794 O O . SER A 1 103 ? -3.458 -11.711 -3.682 1.00 89.56 103 SER A O 1
ATOM 796 N N . VAL A 1 104 ? -5.213 -10.319 -3.771 1.00 90.88 104 VAL A N 1
ATOM 797 C CA . VAL A 1 104 ? -5.804 -10.902 -4.984 1.00 90.88 104 VAL A CA 1
ATOM 798 C C . VAL A 1 104 ? -4.865 -10.733 -6.177 1.00 90.88 104 VAL A C 1
ATOM 800 O O . VAL A 1 104 ? -4.663 -11.690 -6.920 1.00 90.88 104 VAL A O 1
ATOM 803 N N . SER A 1 105 ? -4.231 -9.569 -6.347 1.00 87.50 105 SER A N 1
ATOM 804 C CA . SER A 1 105 ? -3.288 -9.361 -7.453 1.00 87.50 105 SER A CA 1
ATOM 805 C C . SER A 1 105 ? -2.047 -10.257 -7.352 1.00 87.50 105 SER A C 1
ATOM 807 O O . SER A 1 105 ? -1.544 -10.710 -8.382 1.00 87.50 105 SER A O 1
ATOM 809 N N . ALA A 1 106 ? -1.586 -10.583 -6.138 1.00 88.38 106 ALA A N 1
ATOM 810 C CA . ALA A 1 106 ? -0.514 -11.555 -5.917 1.00 88.38 106 ALA A CA 1
ATOM 811 C C . ALA A 1 106 ? -0.921 -12.969 -6.367 1.00 88.38 106 ALA A C 1
ATOM 813 O O . ALA A 1 106 ? -0.158 -13.636 -7.066 1.00 88.38 106 ALA A O 1
ATOM 814 N N . VAL A 1 107 ? -2.142 -13.399 -6.024 1.00 89.75 107 VAL A N 1
ATOM 815 C CA . VAL A 1 107 ? -2.701 -14.691 -6.460 1.00 89.75 107 VAL A CA 1
ATOM 816 C C . VAL A 1 107 ? -2.848 -14.732 -7.979 1.00 89.75 107 VAL A C 1
ATOM 818 O O . VAL A 1 107 ? -2.422 -15.693 -8.609 1.00 89.75 107 VAL A O 1
ATOM 821 N N . VAL A 1 108 ? -3.390 -13.674 -8.584 1.00 88.94 108 VAL A N 1
ATOM 822 C CA . VAL A 1 108 ? -3.515 -13.561 -10.044 1.00 88.94 108 VAL A CA 1
ATOM 823 C C . VAL A 1 108 ? -2.139 -13.652 -10.705 1.00 88.94 108 VAL A C 1
ATOM 825 O O . VAL A 1 108 ? -1.959 -14.456 -11.611 1.00 88.94 108 VAL A O 1
ATOM 828 N N . SER A 1 109 ? -1.145 -12.906 -10.216 1.00 85.88 109 SER A N 1
ATOM 829 C CA . SER A 1 109 ? 0.223 -12.947 -10.756 1.00 85.88 109 SER A CA 1
ATOM 830 C C . SER A 1 109 ? 0.788 -14.370 -10.744 1.00 85.88 109 SER A C 1
ATOM 832 O O . SER A 1 109 ? 1.301 -14.835 -11.760 1.00 85.88 109 SER A O 1
ATOM 834 N N . PHE A 1 110 ? 0.606 -15.089 -9.631 1.00 88.12 110 PHE A N 1
ATOM 835 C CA . PHE A 1 110 ? 1.009 -16.487 -9.505 1.00 88.12 110 PHE A CA 1
ATOM 836 C C . PHE A 1 110 ? 0.308 -17.400 -10.525 1.00 88.12 110 PHE A C 1
ATOM 838 O O . PHE A 1 110 ? 0.970 -18.202 -11.181 1.00 88.12 110 PHE A O 1
ATOM 845 N N . LEU A 1 111 ? -1.010 -17.251 -10.708 1.00 91.69 111 LEU A N 1
ATOM 846 C CA . LEU A 1 111 ? -1.790 -18.041 -11.672 1.00 91.69 111 LEU A CA 1
ATOM 847 C C . LEU A 1 111 ? -1.364 -17.804 -13.130 1.00 91.69 111 LEU A C 1
ATOM 849 O O . LEU A 1 111 ? -1.453 -18.718 -13.944 1.00 91.69 111 LEU A O 1
ATOM 853 N N . PHE A 1 112 ? -0.871 -16.607 -13.455 1.00 90.69 112 PHE A N 1
ATOM 854 C CA . PHE A 1 112 ? -0.348 -16.263 -14.783 1.00 90.69 112 PHE A CA 1
ATOM 855 C C . PHE A 1 112 ? 1.160 -16.540 -14.945 1.00 90.69 112 PHE A C 1
ATOM 857 O O . PHE A 1 112 ? 1.766 -16.101 -15.921 1.00 90.69 112 PHE A O 1
ATOM 864 N N . GLY A 1 113 ? 1.784 -17.264 -14.009 1.00 85.50 113 GLY A N 1
ATOM 865 C CA . GLY A 1 113 ? 3.199 -17.647 -14.089 1.00 85.50 113 GLY A CA 1
ATOM 866 C C . GLY A 1 113 ? 4.183 -16.505 -13.813 1.00 85.50 113 GLY A C 1
ATOM 867 O O . GLY A 1 113 ? 5.378 -16.652 -14.063 1.00 85.50 113 GLY A O 1
ATOM 868 N N . MET A 1 114 ? 3.708 -15.372 -13.288 1.00 83.25 114 MET A N 1
ATOM 869 C CA . MET A 1 114 ? 4.565 -14.271 -12.857 1.00 83.25 114 MET A CA 1
ATOM 870 C C . MET A 1 114 ? 4.957 -14.460 -11.387 1.00 83.25 114 MET A C 1
ATOM 872 O O . MET A 1 114 ? 4.082 -14.664 -10.545 1.00 83.25 114 MET A O 1
ATOM 876 N N . PRO A 1 115 ? 6.249 -14.360 -11.032 1.00 83.75 115 PRO A N 1
ATOM 877 C CA . PRO A 1 115 ? 6.693 -14.531 -9.653 1.00 83.75 115 PRO A CA 1
ATOM 878 C C . PRO A 1 115 ? 6.194 -13.363 -8.778 1.00 83.75 115 PRO A C 1
ATOM 880 O O . PRO A 1 115 ? 6.664 -12.236 -8.951 1.00 83.75 115 PRO A O 1
ATOM 883 N N . PRO A 1 116 ? 5.297 -13.588 -7.794 1.00 82.19 116 PRO A N 1
ATOM 884 C CA . PRO A 1 116 ? 4.701 -12.515 -6.993 1.00 82.19 116 PRO A CA 1
ATOM 885 C C . PRO A 1 116 ? 5.610 -12.082 -5.827 1.00 82.19 116 PRO A C 1
ATOM 887 O O . PRO A 1 116 ? 5.130 -11.729 -4.752 1.00 82.19 116 PRO A O 1
ATOM 890 N N . VAL A 1 117 ? 6.936 -12.177 -5.983 1.00 83.44 117 VAL A N 1
ATOM 891 C CA . VAL A 1 117 ? 7.902 -12.051 -4.875 1.00 83.44 117 VAL A CA 1
ATOM 892 C C . VAL A 1 117 ? 7.777 -10.691 -4.189 1.00 83.44 117 VAL A C 1
ATOM 894 O O . VAL A 1 117 ? 7.702 -10.628 -2.964 1.00 83.44 117 VAL A O 1
ATOM 897 N N . ALA A 1 118 ? 7.685 -9.609 -4.966 1.00 79.69 118 ALA A N 1
ATOM 898 C CA . ALA A 1 118 ? 7.518 -8.262 -4.424 1.00 79.69 118 ALA A CA 1
ATOM 899 C C . ALA A 1 118 ? 6.200 -8.122 -3.644 1.00 79.69 118 ALA A C 1
ATOM 901 O O . ALA A 1 118 ? 6.186 -7.555 -2.551 1.00 79.69 118 ALA A O 1
ATOM 902 N N . GLN A 1 119 ? 5.111 -8.692 -4.167 1.00 83.44 119 GLN A N 1
ATOM 903 C CA . GLN A 1 119 ? 3.803 -8.673 -3.523 1.00 83.44 119 GLN A CA 1
ATOM 904 C C . GLN A 1 119 ? 3.806 -9.477 -2.222 1.00 83.44 119 GLN A C 1
ATOM 906 O O . GLN A 1 119 ? 3.282 -9.008 -1.218 1.00 83.44 119 GLN A O 1
ATOM 911 N N . LEU A 1 120 ? 4.433 -10.655 -2.205 1.00 87.25 120 LEU A N 1
ATOM 912 C CA . LEU A 1 120 ? 4.538 -11.496 -1.012 1.00 87.25 120 LEU A CA 1
ATOM 913 C C . LEU A 1 120 ? 5.382 -10.838 0.083 1.00 87.25 120 LEU A C 1
ATOM 915 O O . LEU A 1 120 ? 4.982 -10.863 1.244 1.00 87.25 120 LEU A O 1
ATOM 919 N N . VAL A 1 121 ? 6.506 -10.206 -0.273 1.00 87.88 121 VAL A N 1
ATOM 920 C CA . VAL A 1 121 ? 7.320 -9.434 0.682 1.00 87.88 121 VAL A CA 1
ATOM 921 C C . VAL A 1 121 ? 6.501 -8.287 1.266 1.00 87.88 121 VAL A C 1
ATOM 923 O O . VAL A 1 121 ? 6.481 -8.095 2.480 1.00 87.88 121 VAL A O 1
ATOM 926 N N . PHE A 1 122 ? 5.774 -7.553 0.424 1.00 85.38 122 PHE A N 1
ATOM 927 C CA . PHE A 1 122 ? 4.927 -6.458 0.880 1.00 85.38 122 PHE A CA 1
ATOM 928 C C . PHE A 1 122 ? 3.799 -6.951 1.797 1.00 85.38 122 PHE A C 1
ATOM 930 O O . PHE A 1 122 ? 3.584 -6.379 2.862 1.00 85.38 122 PHE A O 1
ATOM 937 N N . ILE A 1 123 ? 3.129 -8.052 1.441 1.00 88.38 123 ILE A N 1
ATOM 938 C CA . ILE A 1 123 ? 2.119 -8.702 2.286 1.00 88.38 123 ILE A CA 1
ATOM 939 C C . ILE A 1 123 ? 2.731 -9.104 3.627 1.00 88.38 123 ILE A C 1
ATOM 941 O O . ILE A 1 123 ? 2.146 -8.805 4.659 1.00 88.38 123 ILE A O 1
ATOM 945 N N . ALA A 1 124 ? 3.912 -9.723 3.648 1.00 89.56 124 ALA A N 1
ATOM 946 C CA . ALA A 1 124 ? 4.563 -10.133 4.890 1.00 89.56 124 ALA A CA 1
ATOM 947 C C . ALA A 1 124 ? 4.871 -8.937 5.809 1.00 89.56 124 ALA A C 1
ATOM 949 O O . ALA A 1 124 ? 4.608 -9.001 7.009 1.00 89.56 124 ALA A O 1
ATOM 950 N N . VAL A 1 125 ? 5.365 -7.829 5.246 1.00 89.12 125 VAL A N 1
ATOM 951 C CA . VAL A 1 125 ? 5.693 -6.605 5.996 1.00 89.12 125 VAL A CA 1
ATOM 952 C C . VAL A 1 125 ? 4.437 -5.888 6.505 1.00 89.12 125 VAL A C 1
ATOM 954 O O . VAL A 1 125 ? 4.423 -5.402 7.634 1.00 89.12 125 VAL A O 1
ATOM 957 N N . TYR A 1 126 ? 3.370 -5.828 5.703 1.00 88.38 126 TYR A N 1
ATOM 958 C CA . TYR A 1 126 ? 2.150 -5.081 6.036 1.00 88.38 126 TYR A CA 1
ATOM 959 C C . TYR A 1 126 ? 1.046 -5.925 6.685 1.00 88.38 126 TYR A C 1
ATOM 961 O O . TYR A 1 126 ? 0.083 -5.363 7.205 1.00 88.38 126 TYR A O 1
ATOM 969 N N . CYS A 1 127 ? 1.183 -7.251 6.738 1.00 89.69 127 CYS A N 1
ATOM 970 C CA . CYS A 1 127 ? 0.218 -8.138 7.389 1.00 89.69 127 CYS A CA 1
ATOM 971 C C . CYS A 1 127 ? -0.054 -7.744 8.855 1.00 89.69 127 CYS A C 1
ATOM 973 O O . CYS A 1 127 ? -1.228 -7.575 9.200 1.00 89.69 127 CYS A O 1
ATOM 975 N N . PRO A 1 128 ? 0.961 -7.474 9.708 1.00 88.62 128 PRO A N 1
ATOM 976 C CA . PRO A 1 128 ? 0.718 -7.028 11.083 1.00 88.62 128 PRO A CA 1
ATOM 977 C C . PRO A 1 128 ? -0.091 -5.727 11.148 1.00 88.62 128 PRO A C 1
ATOM 979 O O . PRO A 1 128 ? -0.968 -5.567 12.001 1.00 88.62 128 PRO A O 1
ATOM 982 N N . TYR A 1 129 ? 0.175 -4.805 10.220 1.00 87.88 129 TYR A N 1
ATOM 983 C CA . TYR A 1 129 ? -0.552 -3.547 10.103 1.00 87.88 129 TYR A CA 1
ATOM 984 C C . TYR A 1 129 ? -2.016 -3.782 9.705 1.00 87.88 129 TYR A C 1
ATOM 986 O O . TYR A 1 129 ? -2.920 -3.282 10.376 1.00 87.88 129 TYR A O 1
ATOM 994 N N . TRP A 1 130 ? -2.282 -4.603 8.686 1.00 90.06 130 TRP A N 1
ATOM 995 C CA . TRP A 1 130 ? -3.647 -4.924 8.260 1.00 90.06 130 TRP A CA 1
ATOM 996 C C . TRP A 1 130 ? -4.439 -5.676 9.332 1.00 90.06 130 TRP A C 1
ATOM 998 O O . TRP A 1 130 ? -5.615 -5.375 9.540 1.00 90.06 130 TRP A O 1
ATOM 1008 N N . MET A 1 131 ? -3.804 -6.599 10.062 1.00 88.50 131 MET A N 1
ATOM 1009 C CA . MET A 1 131 ? -4.429 -7.285 11.197 1.00 88.50 131 MET A CA 1
ATOM 1010 C C . MET A 1 131 ? -4.840 -6.294 12.290 1.00 88.50 131 MET A C 1
ATOM 1012 O O . MET A 1 131 ? -5.979 -6.339 12.755 1.00 88.50 131 MET A O 1
ATOM 1016 N N . LYS A 1 132 ? -3.966 -5.344 12.651 1.00 86.00 132 LYS A N 1
ATOM 1017 C CA . LYS A 1 132 ? -4.316 -4.279 13.602 1.00 86.00 132 LYS A CA 1
ATOM 1018 C C . LYS A 1 132 ? -5.482 -3.425 13.114 1.00 86.00 132 LYS A C 1
ATOM 1020 O O . LYS A 1 132 ? -6.395 -3.162 13.887 1.00 86.00 132 LYS A O 1
ATOM 1025 N N . MET A 1 133 ? -5.474 -3.020 11.846 1.00 85.25 133 MET A N 1
ATOM 1026 C CA . MET A 1 133 ? -6.553 -2.216 11.263 1.00 85.25 133 MET A CA 1
ATOM 1027 C C . MET A 1 133 ? -7.886 -2.981 11.243 1.00 85.25 133 MET A C 1
ATOM 1029 O O . MET A 1 133 ? -8.939 -2.401 11.501 1.00 85.25 133 MET A O 1
ATOM 1033 N N . ARG A 1 134 ? -7.855 -4.298 11.008 1.00 86.25 134 ARG A N 1
ATOM 1034 C CA . ARG A 1 134 ? -9.039 -5.163 11.090 1.00 86.25 134 ARG A CA 1
ATOM 1035 C C . ARG A 1 134 ? -9.592 -5.243 12.514 1.00 86.25 134 ARG A C 1
ATOM 1037 O O . ARG A 1 134 ? -10.799 -5.109 12.686 1.00 86.25 134 ARG A O 1
ATOM 1044 N N . ASN A 1 135 ? -8.733 -5.431 13.513 1.00 84.06 135 ASN A N 1
ATOM 1045 C CA . ASN A 1 135 ? -9.159 -5.483 14.914 1.00 84.06 135 ASN A CA 1
ATOM 1046 C C . ASN A 1 135 ? -9.768 -4.149 15.357 1.00 84.06 135 ASN A C 1
ATOM 1048 O O . ASN A 1 135 ? -10.861 -4.141 15.910 1.00 84.06 135 ASN A O 1
ATOM 1052 N N . LEU A 1 136 ? -9.128 -3.035 14.988 1.00 80.31 136 LEU A N 1
ATOM 1053 C CA . LEU A 1 136 ? -9.625 -1.683 15.246 1.00 80.31 136 LEU A CA 1
ATOM 1054 C C . LEU A 1 136 ? -11.036 -1.472 14.680 1.00 80.31 136 LEU A C 1
ATOM 1056 O O . LEU A 1 136 ? -11.901 -0.896 15.331 1.00 80.31 136 LEU A O 1
ATOM 1060 N N . ARG A 1 137 ? -11.289 -1.976 13.465 1.00 81.06 137 ARG A N 1
ATOM 1061 C CA . ARG A 1 137 ? -12.621 -1.931 12.858 1.00 81.06 137 ARG A CA 1
ATOM 1062 C C . ARG A 1 137 ? -13.648 -2.681 13.703 1.00 81.06 137 ARG A C 1
ATOM 1064 O O . ARG A 1 137 ? -14.724 -2.141 13.931 1.00 81.06 137 ARG A O 1
ATOM 1071 N N . TYR A 1 138 ? -13.335 -3.904 14.131 1.00 76.56 138 TYR A N 1
ATOM 1072 C CA . TYR A 1 138 ? -14.256 -4.698 14.946 1.00 76.56 138 TYR A CA 1
ATOM 1073 C C . TYR A 1 138 ? -14.508 -4.064 16.312 1.00 76.56 138 TYR A C 1
ATOM 1075 O O . TYR A 1 138 ? -15.647 -4.051 16.760 1.00 76.56 138 TYR A O 1
ATOM 1083 N N . GLU A 1 139 ? -13.482 -3.506 16.954 1.00 74.19 139 GLU A N 1
ATOM 1084 C CA . GLU A 1 139 ? -13.628 -2.771 18.214 1.00 74.19 139 GLU A CA 1
ATOM 1085 C C . GLU A 1 139 ? -14.570 -1.575 18.042 1.00 74.19 139 GLU A C 1
ATOM 1087 O O . GLU A 1 139 ? -15.514 -1.419 18.811 1.00 74.19 139 GLU A O 1
ATOM 1092 N N . TRP A 1 140 ? -14.393 -0.783 16.981 1.00 71.62 140 TRP A N 1
ATOM 1093 C CA . TRP A 1 140 ? -15.267 0.357 16.689 1.00 71.62 140 TRP A CA 1
ATOM 1094 C C . TRP A 1 140 ? -16.699 -0.047 16.333 1.00 71.62 140 TRP A C 1
ATOM 1096 O O . TRP A 1 140 ? -17.642 0.637 16.727 1.00 71.62 140 TRP A O 1
ATOM 1106 N N . GLU A 1 141 ? -16.876 -1.142 15.591 1.00 69.56 141 GLU A N 1
ATOM 1107 C CA . GLU A 1 141 ? -18.198 -1.678 15.251 1.00 69.56 141 GLU A CA 1
ATOM 1108 C C . GLU A 1 141 ? -18.902 -2.249 16.498 1.00 69.56 141 GLU A C 1
ATOM 1110 O O . GLU A 1 141 ? -20.088 -1.995 16.692 1.00 69.56 141 GLU A O 1
ATOM 1115 N N . ASN A 1 142 ? -18.180 -2.930 17.393 1.00 66.50 142 ASN A N 1
ATOM 1116 C CA . ASN A 1 142 ? -18.739 -3.511 18.617 1.00 66.50 142 ASN A CA 1
ATOM 1117 C C . ASN A 1 142 ? -19.015 -2.460 19.706 1.00 66.50 142 ASN A C 1
ATOM 1119 O O . ASN A 1 142 ? -20.049 -2.535 20.367 1.00 66.50 142 ASN A O 1
ATOM 1123 N N . GLU A 1 143 ? -18.154 -1.450 19.876 1.00 63.09 143 GLU A N 1
ATOM 1124 C CA . GLU A 1 143 ? -18.412 -0.318 20.782 1.00 63.09 143 GLU A CA 1
ATOM 1125 C C . GLU A 1 143 ? -19.648 0.489 20.366 1.00 63.09 143 GLU A C 1
ATOM 1127 O O . GLU A 1 143 ? -20.367 1.007 21.222 1.00 63.09 143 GLU A O 1
ATOM 1132 N N . ALA A 1 144 ? -19.909 0.598 19.061 1.00 56.12 144 ALA A N 1
ATOM 1133 C CA . ALA A 1 144 ? -21.104 1.262 18.550 1.00 56.12 144 ALA A CA 1
ATOM 1134 C C . ALA A 1 144 ? -22.391 0.472 18.851 1.00 56.12 144 ALA A C 1
ATOM 1136 O O . ALA A 1 144 ? -23.449 1.075 19.012 1.00 56.12 144 ALA A O 1
ATOM 1137 N N . VAL A 1 145 ? -22.306 -0.859 18.956 1.00 51.62 145 VAL A N 1
ATOM 1138 C CA . VAL A 1 145 ? -23.453 -1.743 19.234 1.00 51.62 145 VAL A CA 1
ATOM 1139 C C . VAL A 1 145 ? -23.684 -1.935 20.739 1.00 51.62 145 VAL A C 1
ATOM 1141 O O . VAL A 1 145 ? -24.831 -2.027 21.162 1.00 51.62 145 VAL A O 1
ATOM 1144 N N . GLY A 1 146 ? -22.623 -1.944 21.554 1.00 46.53 146 GLY A N 1
ATOM 1145 C CA . GLY A 1 146 ? -22.692 -2.108 23.014 1.00 46.53 146 GLY A CA 1
ATOM 1146 C C . GLY A 1 146 ? -23.154 -0.871 23.797 1.00 46.53 146 GLY A C 1
ATOM 1147 O O . GLY A 1 146 ? -23.327 -0.953 25.008 1.00 46.53 146 GLY A O 1
ATOM 1148 N N . ARG A 1 147 ? -23.360 0.274 23.132 1.00 46.03 147 ARG A N 1
ATOM 1149 C CA . ARG A 1 147 ? -24.016 1.468 23.698 1.00 46.03 147 ARG A CA 1
ATOM 1150 C C . ARG A 1 147 ? -25.520 1.492 23.385 1.00 46.03 147 ARG A C 1
ATOM 1152 O O . ARG A 1 147 ? -26.034 2.506 22.912 1.00 46.03 147 ARG A O 1
ATOM 1159 N N . LYS A 1 148 ? -26.205 0.375 23.612 1.00 39.22 148 LYS A N 1
ATOM 1160 C CA . LYS A 1 148 ? -27.668 0.319 23.693 1.00 39.22 148 LYS A CA 1
ATOM 1161 C C . LYS A 1 148 ? -28.080 -0.061 25.101 1.00 39.22 148 LYS A C 1
ATOM 1163 O O . LYS A 1 148 ? -27.445 -0.987 25.647 1.00 39.22 148 LYS A O 1
#

Secondary structure (DSSP, 8-state):
-----TTSS----HHHHHHHS-HHHHHHHHHHHHHHHHHHHHHHHHHHHGGGGTTS---HHHHHHHIIIIIHHHHHHHHHHHHHHTT-TTHHHHHHHHHHHHHHHHHHHHHTT---HHHHHHHHHHHHHHHHHHHHHHHHHHHHHS--

Radius of gyration: 19.49 Å; chains: 1; bounding box: 56×32×55 Å

Foldseek 3Di:
DDDPDPPPPDCPDLVVLVVLLDPVLLVLLVVLQVQLVVLVVVLVVVCVVCVVCVVPDPDPVVNCVSCVVRVVSSVLSCQQRVCVVVSPPCNLVSNLVSLVVLVVVLVVCVVVVHHSVVSVVVCVVCVVVNVVSVVSVVVVVVVVVVPD

pLDDT: mean 75.88, std 16.37, range [36.62, 93.38]